Protein AF-C6XMI7-F1 (afdb_monomer)

Mean predicted aligned error: 9.25 Å

Solvent-accessible surface area (backbone atoms only — not comparable to full-atom values): 3509 Å² total; per-residue (Å²): 137,86,76,90,72,57,67,68,58,52,54,50,51,52,51,52,51,52,52,52,50,52,52,53,53,44,41,63,74,69,60,54,50,74,66,58,52,49,53,51,49,53,50,52,52,49,53,49,50,56,49,59,76,67,52,81,82,129

Sequence (58 aa):
MVEPISLNKYRKEKAKAAQKQQAKENRVLFGATKSEKNLLKASDEKAKKELENKRLDD

InterPro domains:
  IPR025227 Protein of unknown function DUF4169 [PF13770] (3-56)

Structure (mmCIF, N/CA/C/O backbone):
data_AF-C6XMI7-F1
#
_entry.id   AF-C6XMI7-F1
#
loop_
_atom_site.group_PDB
_atom_site.id
_atom_site.type_symbol
_atom_site.label_atom_id
_atom_site.label_alt_id
_atom_site.label_comp_id
_atom_site.label_asym_id
_atom_site.label_entity_id
_atom_site.label_seq_id
_atom_site.pdbx_PDB_ins_code
_atom_site.Cartn_x
_atom_site.Cartn_y
_atom_site.Cartn_z
_atom_site.occupancy
_atom_site.B_iso_or_equiv
_atom_site.auth_seq_id
_atom_site.auth_comp_id
_atom_site.auth_asym_id
_atom_site.auth_atom_id
_atom_site.pdbx_PDB_model_num
ATOM 1 N N . MET A 1 1 ? 4.425 -23.962 -31.280 1.00 52.03 1 MET A N 1
ATOM 2 C CA 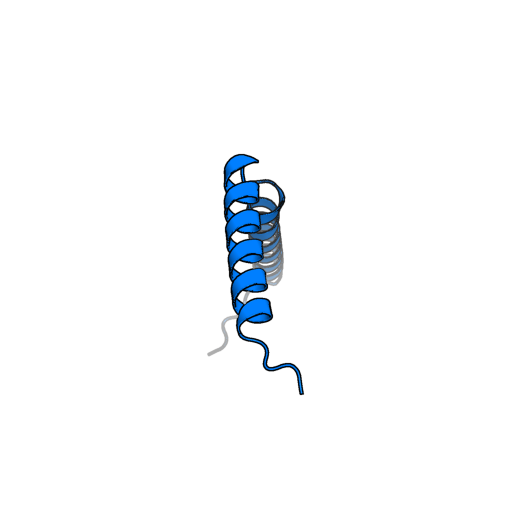. MET A 1 1 ? 5.663 -23.464 -31.916 1.00 52.03 1 MET A CA 1
ATOM 3 C C . MET A 1 1 ? 6.334 -22.551 -30.902 1.00 52.03 1 MET A C 1
ATOM 5 O O . MET A 1 1 ? 5.693 -21.600 -30.479 1.00 52.03 1 MET A O 1
ATOM 9 N N . VAL A 1 2 ? 7.513 -22.908 -30.387 1.00 67.62 2 VAL A N 1
ATOM 10 C CA . VAL A 1 2 ? 8.205 -22.094 -29.371 1.00 67.62 2 VAL A CA 1
ATOM 11 C C . VAL A 1 2 ? 9.162 -21.173 -30.108 1.00 67.62 2 VAL A C 1
ATOM 13 O O . VAL A 1 2 ? 10.109 -21.636 -30.737 1.00 67.62 2 VAL A O 1
ATOM 16 N N . GLU A 1 3 ? 8.879 -19.879 -30.075 1.00 78.06 3 GLU A N 1
ATOM 17 C CA . GLU A 1 3 ? 9.759 -18.872 -30.652 1.00 78.06 3 GLU A CA 1
ATOM 18 C C . GLU A 1 3 ? 10.987 -18.682 -29.749 1.00 78.06 3 GLU A C 1
ATOM 20 O O . GLU A 1 3 ? 10.833 -18.489 -28.537 1.00 78.06 3 GLU A O 1
ATOM 25 N N . PRO A 1 4 ? 12.216 -18.739 -30.292 1.00 78.50 4 PRO A N 1
ATOM 26 C CA . PRO A 1 4 ? 13.414 -18.507 -29.503 1.00 78.50 4 PRO A CA 1
ATOM 27 C C . PRO A 1 4 ? 13.460 -17.042 -29.046 1.00 78.50 4 PRO A C 1
ATOM 29 O O . PRO A 1 4 ? 13.751 -16.124 -29.813 1.00 78.50 4 PRO A O 1
ATOM 32 N N . ILE A 1 5 ? 13.178 -16.816 -27.763 1.00 79.06 5 ILE A N 1
ATOM 33 C CA . ILE A 1 5 ? 13.290 -15.501 -27.129 1.00 79.06 5 ILE A CA 1
ATOM 34 C C . ILE A 1 5 ? 14.742 -15.235 -26.731 1.00 79.06 5 ILE A C 1
ATOM 36 O O . ILE A 1 5 ? 15.413 -16.049 -26.100 1.00 79.06 5 ILE A O 1
ATOM 40 N N . SER A 1 6 ? 15.219 -14.032 -27.052 1.00 88.81 6 SER A N 1
ATOM 41 C CA . SER A 1 6 ? 16.525 -13.554 -26.597 1.00 88.81 6 SER A CA 1
ATOM 42 C C . SER A 1 6 ? 16.586 -13.507 -25.066 1.00 88.81 6 SER A C 1
ATOM 44 O O . SER A 1 6 ? 15.800 -12.806 -24.424 1.00 88.81 6 SER A O 1
ATOM 46 N N . LEU A 1 7 ? 17.591 -14.168 -24.481 1.00 88.75 7 LEU A N 1
ATOM 47 C CA . LEU A 1 7 ? 17.845 -14.180 -23.034 1.00 88.75 7 LEU A CA 1
ATOM 48 C C . LEU A 1 7 ? 17.946 -12.766 -22.436 1.00 88.75 7 LEU A C 1
ATOM 50 O O . LEU A 1 7 ? 17.508 -12.517 -21.313 1.00 88.75 7 LEU A O 1
ATOM 54 N N . ASN A 1 8 ? 18.477 -11.812 -23.204 1.00 89.94 8 ASN A N 1
ATOM 55 C CA . ASN A 1 8 ? 18.582 -10.417 -22.787 1.00 89.94 8 ASN A CA 1
ATOM 56 C C . ASN A 1 8 ? 17.211 -9.739 -22.675 1.00 89.94 8 ASN A C 1
ATOM 58 O O . ASN A 1 8 ? 17.007 -8.935 -21.763 1.00 89.94 8 ASN A O 1
ATOM 62 N N . LYS A 1 9 ? 16.265 -10.064 -23.567 1.00 87.62 9 LYS A N 1
ATOM 63 C CA . LYS A 1 9 ? 14.885 -9.561 -23.482 1.00 87.62 9 LYS A CA 1
ATOM 64 C C . LYS A 1 9 ? 14.204 -10.111 -22.230 1.00 87.62 9 LYS A C 1
ATOM 66 O O . LYS A 1 9 ? 13.710 -9.323 -21.430 1.00 87.62 9 LYS A O 1
ATOM 71 N N . TYR A 1 10 ? 14.326 -11.416 -21.989 1.00 88.62 10 TYR A N 1
ATOM 72 C CA . TYR A 1 10 ? 13.773 -12.063 -20.797 1.00 88.62 10 TYR A CA 1
ATOM 73 C C . TYR A 1 10 ? 14.318 -11.469 -19.486 1.00 88.62 10 TYR A C 1
ATOM 75 O O . TYR A 1 10 ? 13.558 -11.12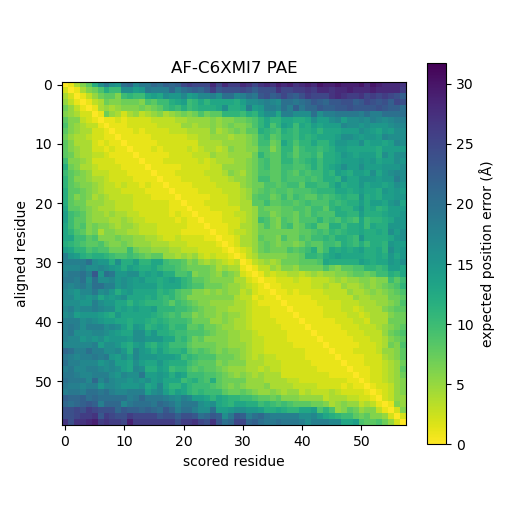0 -18.584 1.00 88.62 10 TYR A O 1
ATOM 83 N N . ARG A 1 11 ? 15.641 -11.268 -19.381 1.00 91.81 11 ARG A N 1
ATOM 84 C CA . ARG A 1 11 ? 16.257 -10.634 -18.200 1.00 91.81 11 ARG A CA 1
ATOM 85 C C . ARG A 1 11 ? 15.737 -9.212 -17.971 1.00 91.81 11 ARG A C 1
ATOM 87 O O . ARG A 1 11 ? 15.443 -8.848 -16.833 1.00 91.81 11 ARG A O 1
ATOM 94 N N . LYS A 1 12 ? 15.588 -8.420 -19.038 1.00 91.44 12 LYS A N 1
ATOM 95 C CA . LYS A 1 12 ? 15.029 -7.060 -18.962 1.00 91.44 12 LYS A CA 1
ATOM 96 C C . LYS A 1 12 ? 13.566 -7.070 -18.531 1.00 91.44 12 LYS A C 1
ATOM 98 O O . LYS A 1 12 ? 13.175 -6.239 -17.718 1.00 91.44 12 LYS A O 1
ATOM 103 N N . GLU A 1 13 ? 12.761 -7.990 -19.047 1.00 90.44 13 GLU A N 1
ATOM 104 C CA . GLU A 1 13 ? 11.359 -8.140 -18.647 1.00 90.44 13 GLU A CA 1
ATOM 105 C C . GLU A 1 13 ? 11.232 -8.533 -17.178 1.00 90.44 13 GLU A C 1
ATOM 107 O O . GLU A 1 13 ? 10.478 -7.892 -16.446 1.00 90.44 13 GLU A O 1
ATOM 112 N N . LYS A 1 14 ? 12.042 -9.490 -16.711 1.00 89.75 14 LYS A N 1
ATOM 113 C CA . LYS A 1 14 ? 12.093 -9.877 -15.296 1.00 89.75 14 LYS A CA 1
ATOM 114 C C . LYS A 1 14 ? 12.479 -8.699 -14.396 1.00 89.75 14 LYS A C 1
ATOM 116 O O . LYS A 1 14 ? 11.817 -8.462 -13.389 1.00 89.75 14 LYS A O 1
ATOM 121 N N . ALA A 1 15 ? 13.502 -7.927 -14.771 1.00 92.88 15 ALA A N 1
ATOM 122 C CA . ALA A 1 15 ? 13.914 -6.740 -14.020 1.00 92.88 15 ALA A CA 1
ATOM 123 C C . ALA A 1 15 ? 12.804 -5.675 -13.967 1.00 92.88 15 ALA A C 1
ATOM 125 O O . ALA A 1 15 ? 12.505 -5.142 -12.900 1.00 92.88 15 ALA A O 1
ATOM 126 N N . LYS A 1 16 ? 12.132 -5.411 -15.096 1.00 92.00 16 LYS A N 1
ATOM 127 C CA . LYS A 1 16 ? 10.983 -4.494 -15.155 1.00 92.00 16 LYS A CA 1
ATOM 128 C C . LYS A 1 16 ? 9.815 -4.983 -14.295 1.00 92.00 16 LYS A C 1
ATOM 130 O O . LYS A 1 16 ? 9.159 -4.171 -13.650 1.00 92.00 16 LYS A O 1
ATOM 135 N N . ALA A 1 17 ? 9.539 -6.286 -14.283 1.00 91.12 17 ALA A N 1
ATOM 136 C CA . ALA A 1 17 ? 8.482 -6.866 -13.461 1.00 91.12 17 ALA A CA 1
ATOM 137 C C . ALA A 1 17 ? 8.775 -6.692 -11.962 1.00 91.12 17 ALA A C 1
ATOM 139 O O . ALA A 1 17 ? 7.905 -6.222 -11.230 1.00 91.12 17 ALA A O 1
ATOM 140 N N . ALA A 1 18 ? 10.010 -6.971 -11.534 1.00 90.31 18 ALA A N 1
ATOM 141 C CA . ALA A 1 18 ? 10.445 -6.771 -10.153 1.00 90.31 18 ALA A CA 1
ATOM 142 C C . ALA A 1 18 ? 10.341 -5.295 -9.725 1.00 90.31 18 ALA A C 1
ATOM 144 O O . ALA A 1 18 ? 9.761 -4.990 -8.686 1.00 90.31 18 ALA A O 1
ATOM 145 N N . GLN A 1 19 ? 10.799 -4.360 -10.564 1.00 90.75 19 GLN A N 1
ATOM 146 C CA . GLN A 1 19 ? 10.667 -2.922 -10.293 1.00 90.75 19 GLN A CA 1
ATOM 147 C C . GLN A 1 19 ? 9.201 -2.480 -10.181 1.00 90.75 19 GLN A C 1
ATOM 149 O O . GLN A 1 19 ? 8.858 -1.678 -9.315 1.00 90.75 19 GLN A O 1
ATOM 154 N N . LYS A 1 20 ? 8.306 -3.018 -11.022 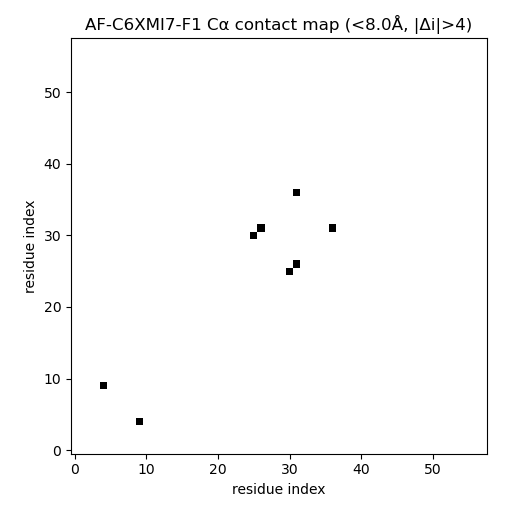1.00 89.50 20 LYS A N 1
ATOM 155 C CA . LYS A 1 20 ? 6.864 -2.736 -10.928 1.00 89.50 20 LYS A CA 1
ATOM 156 C C . LYS A 1 20 ? 6.255 -3.260 -9.627 1.00 89.50 20 LYS A C 1
ATOM 158 O O . LYS A 1 20 ? 5.381 -2.593 -9.082 1.00 89.50 20 LYS A O 1
ATOM 163 N N . GLN A 1 21 ? 6.677 -4.429 -9.147 1.00 88.62 21 GLN A N 1
ATOM 164 C CA . GLN A 1 21 ? 6.228 -4.968 -7.859 1.00 88.62 21 GLN A CA 1
ATOM 165 C C . GLN A 1 21 ? 6.686 -4.070 -6.705 1.00 88.62 21 GLN A C 1
ATOM 167 O O . GLN A 1 21 ? 5.845 -3.579 -5.957 1.00 88.62 21 GLN A O 1
ATOM 172 N N . GLN A 1 22 ? 7.975 -3.725 -6.662 1.00 86.81 22 GLN A N 1
ATOM 173 C CA . GLN A 1 22 ? 8.527 -2.806 -5.660 1.00 86.81 22 GLN A CA 1
ATOM 174 C C . GLN A 1 22 ? 7.835 -1.437 -5.680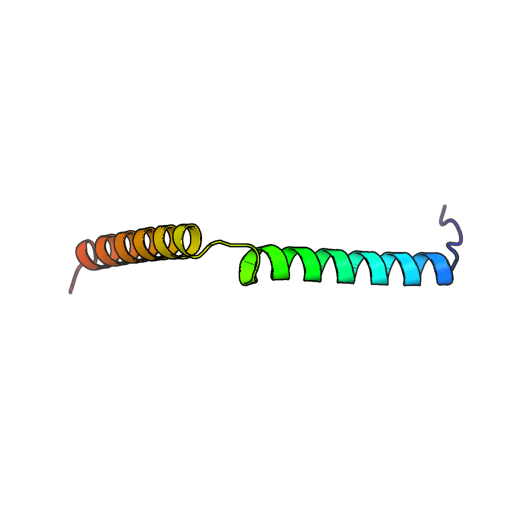 1.00 86.81 22 GLN A C 1
ATOM 176 O O . GLN A 1 22 ? 7.519 -0.875 -4.637 1.00 86.81 22 GLN A O 1
ATOM 181 N N . ALA A 1 23 ? 7.532 -0.894 -6.863 1.00 86.38 23 ALA A N 1
ATOM 182 C CA . ALA A 1 23 ? 6.807 0.370 -6.980 1.00 86.38 23 ALA A CA 1
ATOM 183 C C . ALA A 1 23 ? 5.376 0.290 -6.415 1.00 86.38 23 ALA A C 1
ATOM 185 O O . ALA A 1 23 ? 4.895 1.261 -5.828 1.00 86.38 23 ALA A O 1
ATOM 186 N N . LYS A 1 24 ? 4.690 -0.851 -6.571 1.00 84.00 24 LYS A N 1
ATOM 187 C CA . LYS A 1 24 ? 3.367 -1.072 -5.965 1.00 84.00 24 LYS A CA 1
ATOM 188 C C . LYS A 1 24 ? 3.459 -1.130 -4.443 1.00 84.00 24 LYS A C 1
ATOM 190 O O . LYS A 1 24 ? 2.680 -0.454 -3.779 1.00 84.00 24 LYS A O 1
ATOM 195 N N . GLU A 1 25 ? 4.423 -1.873 -3.910 1.00 81.81 25 GLU A N 1
ATOM 196 C CA . GLU A 1 25 ? 4.675 -1.956 -2.466 1.00 81.81 25 GLU A CA 1
ATOM 197 C C . GLU A 1 25 ? 4.996 -0.575 -1.889 1.00 81.81 25 GLU A C 1
ATOM 199 O O . GLU A 1 25 ? 4.356 -0.127 -0.940 1.00 81.81 25 GLU A O 1
ATOM 204 N N . ASN A 1 26 ? 5.890 0.172 -2.537 1.00 86.81 26 ASN A N 1
ATOM 205 C CA . ASN A 1 26 ? 6.257 1.51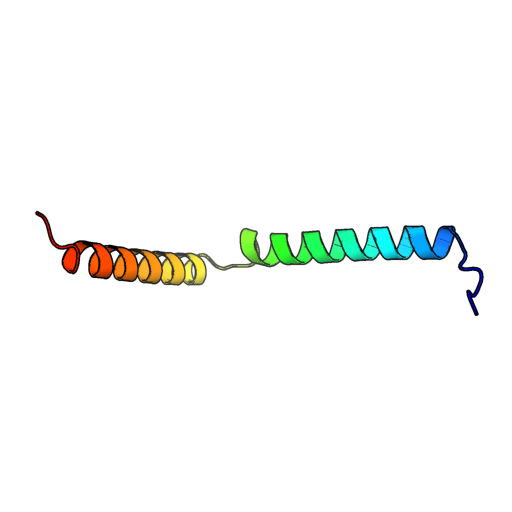6 -2.106 1.00 86.81 26 ASN A CA 1
ATOM 206 C C . ASN A 1 26 ? 5.088 2.504 -2.171 1.00 86.81 26 ASN A C 1
ATOM 208 O O . ASN A 1 26 ? 4.985 3.377 -1.315 1.00 86.81 26 ASN A O 1
ATOM 212 N N . ARG A 1 27 ? 4.172 2.371 -3.136 1.00 82.88 27 ARG A N 1
ATOM 213 C CA . ARG A 1 27 ? 2.957 3.196 -3.177 1.00 82.88 27 ARG A CA 1
ATOM 214 C C . ARG A 1 27 ? 2.070 2.960 -1.953 1.00 82.88 27 ARG A C 1
ATOM 216 O O . ARG A 1 27 ? 1.513 3.916 -1.430 1.00 82.88 27 ARG A O 1
ATOM 223 N N . VAL A 1 28 ? 1.968 1.721 -1.479 1.00 78.19 28 VAL A N 1
ATOM 224 C CA . VAL A 1 28 ? 1.194 1.394 -0.272 1.00 78.19 28 VAL A CA 1
ATOM 225 C C . VAL A 1 28 ? 1.925 1.868 0.988 1.00 78.19 28 VAL A C 1
ATOM 227 O O . VAL A 1 28 ? 1.329 2.508 1.852 1.00 78.19 28 VAL A O 1
ATOM 230 N N . LEU A 1 29 ? 3.230 1.605 1.082 1.00 76.56 29 LEU A N 1
ATOM 231 C CA . LEU A 1 29 ? 4.032 1.915 2.269 1.00 76.56 29 LEU A CA 1
ATOM 232 C C . LEU A 1 29 ? 4.280 3.423 2.436 1.00 76.56 29 LEU A C 1
ATOM 234 O O . LEU A 1 29 ? 4.094 3.979 3.525 1.00 76.56 29 LEU A O 1
ATOM 238 N N . PHE A 1 30 ? 4.668 4.092 1.350 1.00 76.75 30 PHE A N 1
ATOM 239 C CA . PHE A 1 30 ? 5.149 5.477 1.342 1.00 76.75 30 PHE A CA 1
ATOM 240 C C . PHE A 1 30 ? 4.230 6.452 0.600 1.00 76.75 30 PHE A C 1
ATOM 242 O O . PHE A 1 30 ? 4.311 7.649 0.849 1.00 76.75 30 PHE A O 1
ATOM 249 N N . GLY A 1 31 ? 3.358 5.969 -0.289 1.00 74.69 31 GLY A N 1
ATOM 250 C CA . GLY A 1 31 ? 2.451 6.822 -1.067 1.00 74.69 31 GLY A CA 1
ATOM 251 C C . GLY A 1 31 ? 1.155 7.200 -0.349 1.00 74.69 31 GLY A C 1
ATOM 252 O O . GLY A 1 31 ? 0.498 8.145 -0.772 1.00 74.69 31 GLY A O 1
ATOM 253 N N . ALA A 1 32 ? 0.794 6.502 0.730 1.00 79.50 32 ALA A N 1
ATOM 254 C CA . ALA A 1 32 ? -0.381 6.843 1.524 1.00 79.50 32 ALA A CA 1
ATOM 255 C C . ALA A 1 32 ? -0.096 8.035 2.452 1.00 79.50 32 ALA A C 1
ATOM 257 O O . ALA A 1 32 ? 0.856 8.027 3.245 1.00 79.50 32 ALA A O 1
ATOM 258 N N . THR A 1 33 ? -0.958 9.043 2.376 1.00 79.56 33 THR A N 1
ATOM 259 C CA . THR A 1 33 ? -0.921 10.229 3.2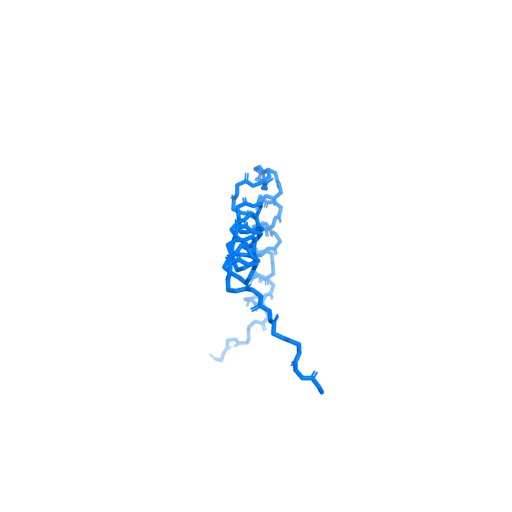34 1.00 79.56 33 THR A CA 1
ATOM 260 C C . THR A 1 33 ? -1.246 9.870 4.688 1.00 79.56 33 THR A C 1
ATOM 262 O O . THR A 1 33 ? -1.857 8.841 4.991 1.00 79.56 33 THR A O 1
ATOM 265 N N . LYS A 1 34 ? -0.836 10.721 5.640 1.00 78.12 34 LYS A N 1
ATOM 266 C CA . LYS A 1 34 ? -1.104 10.490 7.073 1.00 78.12 34 LYS A CA 1
ATOM 267 C C . LYS A 1 34 ? -2.609 10.386 7.365 1.00 78.12 34 LYS A C 1
ATOM 269 O O . LYS A 1 34 ? -3.008 9.566 8.187 1.00 78.12 34 LYS A O 1
ATOM 274 N N . SER A 1 35 ? -3.431 11.177 6.677 1.00 83.00 35 SER A N 1
ATOM 275 C CA . SER A 1 35 ? -4.895 11.145 6.770 1.00 83.00 35 SER A CA 1
ATOM 276 C C . SER A 1 35 ? -5.473 9.810 6.303 1.00 83.00 35 SER A C 1
ATOM 278 O O . SER A 1 35 ? -6.254 9.210 7.034 1.00 83.00 35 SER A O 1
ATOM 280 N N . GLU A 1 36 ? -5.051 9.302 5.146 1.00 83.31 36 GLU A N 1
ATOM 281 C CA . GLU A 1 36 ? -5.506 8.006 4.621 1.00 83.31 36 GLU A CA 1
ATOM 282 C C . GLU A 1 36 ? -5.125 6.853 5.554 1.00 83.31 36 GLU A C 1
ATOM 284 O O . GLU A 1 36 ? -5.966 6.018 5.884 1.00 83.31 36 GLU A O 1
ATOM 289 N N . LYS A 1 37 ? -3.884 6.846 6.060 1.00 83.50 37 LYS A N 1
ATOM 290 C CA . LYS A 1 37 ? -3.437 5.848 7.045 1.00 83.50 37 LYS A CA 1
ATOM 291 C C . LYS A 1 37 ? -4.276 5.894 8.324 1.00 83.50 37 LYS A C 1
ATOM 293 O O . LYS A 1 37 ? -4.595 4.845 8.877 1.00 83.50 37 LYS A O 1
ATOM 298 N N . ASN A 1 38 ? -4.634 7.086 8.796 1.00 84.88 38 ASN A N 1
ATOM 299 C CA . ASN A 1 38 ? -5.459 7.248 9.992 1.00 84.88 38 ASN A CA 1
ATOM 300 C C . ASN A 1 38 ? -6.903 6.781 9.772 1.00 84.88 38 ASN A C 1
ATOM 302 O O . ASN A 1 38 ? -7.454 6.125 10.649 1.00 84.88 38 ASN A O 1
ATOM 306 N N . LEU A 1 39 ? -7.500 7.072 8.612 1.00 88.12 39 LEU A N 1
ATOM 307 C CA . LEU A 1 39 ? -8.839 6.584 8.263 1.00 88.12 39 LEU A CA 1
ATOM 308 C C . LEU A 1 39 ? -8.884 5.055 8.198 1.00 88.12 39 LEU A C 1
ATOM 310 O O . LEU A 1 39 ? -9.824 4.446 8.709 1.00 88.12 39 LEU A O 1
ATOM 314 N N . LEU A 1 40 ? -7.853 4.438 7.617 1.00 87.06 40 LEU A N 1
ATOM 315 C CA . LEU A 1 40 ? -7.747 2.983 7.523 1.00 87.06 40 LEU A CA 1
ATOM 316 C C . LEU A 1 40 ? -7.628 2.351 8.915 1.00 87.06 40 LEU A C 1
ATOM 318 O O . LEU A 1 40 ? -8.406 1.468 9.255 1.00 87.06 40 LEU A O 1
ATOM 322 N N . LYS A 1 41 ? -6.748 2.894 9.769 1.00 87.69 41 LYS A N 1
ATOM 323 C CA . LYS A 1 41 ? -6.620 2.466 11.171 1.00 87.69 41 LYS A CA 1
ATOM 324 C C . LYS A 1 41 ? -7.918 2.626 11.960 1.00 87.69 41 LYS A C 1
ATOM 326 O O . LYS A 1 41 ? -8.307 1.704 12.662 1.00 87.69 41 LYS A O 1
ATOM 331 N N . ALA A 1 42 ? -8.595 3.767 11.837 1.00 91.25 42 ALA A N 1
ATOM 332 C CA . ALA A 1 42 ? -9.861 4.007 12.527 1.00 91.25 42 ALA A CA 1
ATOM 333 C C . ALA A 1 42 ? -10.952 3.020 12.074 1.00 91.25 42 ALA A C 1
ATOM 335 O O . ALA A 1 42 ? -11.745 2.552 12.890 1.00 91.25 42 ALA A O 1
ATOM 336 N N . SER A 1 43 ? -10.970 2.677 10.783 1.00 91.19 43 SER A N 1
ATOM 337 C CA . SER A 1 43 ? -11.885 1.676 10.225 1.00 91.19 43 SER A CA 1
ATOM 338 C C . SER A 1 43 ? -11.575 0.275 10.758 1.00 91.19 43 SER A C 1
ATOM 340 O O . SER A 1 43 ? -12.487 -0.416 11.209 1.00 91.19 43 SER A O 1
ATOM 342 N N . ASP A 1 44 ? -10.296 -0.110 10.792 1.00 91.75 44 ASP A N 1
ATOM 343 C CA . ASP A 1 44 ? -9.842 -1.388 11.351 1.00 91.75 44 ASP A CA 1
ATOM 344 C C . ASP A 1 44 ? -10.141 -1.496 12.852 1.00 91.75 44 ASP A C 1
ATOM 346 O O . ASP A 1 44 ? -10.600 -2.532 13.329 1.00 91.75 44 ASP A O 1
ATOM 350 N N . GLU A 1 45 ? -9.908 -0.431 13.622 1.00 91.88 45 GLU A N 1
ATOM 351 C CA . GLU A 1 45 ? -10.227 -0.384 15.051 1.00 91.88 45 GLU A CA 1
ATOM 352 C C . GLU A 1 45 ? -11.728 -0.501 15.303 1.00 91.88 45 GLU A C 1
ATOM 354 O O . GLU A 1 45 ? -12.140 -1.211 16.221 1.00 91.88 45 GLU A O 1
ATOM 359 N N . LYS A 1 46 ? -12.555 0.163 14.487 1.00 92.31 46 LYS A N 1
ATOM 360 C CA . LYS A 1 46 ? -14.010 0.034 14.565 1.00 92.31 46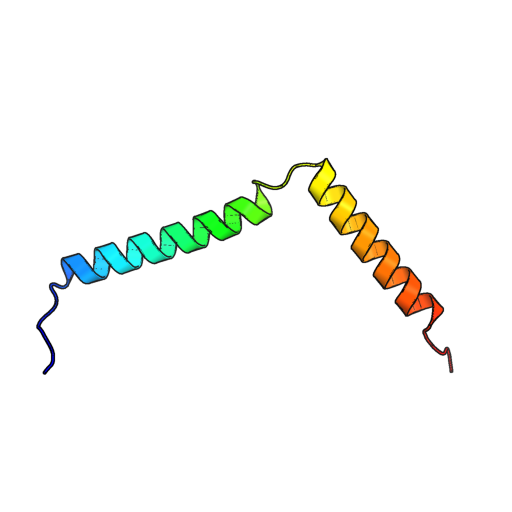 LYS A CA 1
ATOM 361 C C . LYS A 1 46 ? -14.441 -1.403 14.280 1.00 92.31 46 LYS A C 1
ATOM 363 O O . LYS A 1 46 ? -15.199 -1.960 15.066 1.00 92.31 46 LYS A O 1
ATOM 368 N N . ALA A 1 47 ? -13.915 -2.016 13.221 1.00 91.88 47 ALA A N 1
ATOM 369 C CA . ALA A 1 47 ? -14.210 -3.404 12.880 1.00 91.88 47 ALA A CA 1
ATOM 370 C C . ALA A 1 47 ? -13.791 -4.370 14.000 1.00 91.88 47 ALA A C 1
ATOM 372 O O . ALA A 1 47 ? -14.568 -5.240 14.381 1.00 91.88 47 ALA A O 1
ATOM 373 N N . LYS A 1 48 ? -12.602 -4.181 14.589 1.00 91.38 48 LYS A N 1
ATOM 374 C CA . LYS A 1 48 ? -12.153 -4.963 15.752 1.00 91.38 48 LYS A CA 1
ATOM 375 C C . LYS A 1 48 ? -13.097 -4.805 16.935 1.00 91.38 48 LYS A C 1
ATOM 377 O O . LYS A 1 48 ? -13.545 -5.805 17.472 1.00 91.38 48 LYS A O 1
ATOM 382 N N . LYS A 1 49 ? -13.445 -3.572 17.311 1.00 90.38 49 LYS A N 1
ATOM 383 C CA . LYS A 1 49 ? -14.391 -3.316 18.409 1.00 90.38 49 LYS A CA 1
ATOM 384 C C . LYS A 1 49 ? -15.755 -3.950 18.148 1.00 90.38 49 LYS A C 1
ATOM 386 O O . LYS A 1 49 ? -16.348 -4.501 19.062 1.00 90.38 49 LYS A O 1
ATOM 391 N N . GLU A 1 50 ? -16.252 -3.892 16.915 1.00 91.31 50 GLU A N 1
ATOM 392 C CA . GLU A 1 50 ? -17.505 -4.554 16.545 1.00 91.31 50 GLU A CA 1
ATOM 393 C C . GLU A 1 50 ? -17.423 -6.078 16.662 1.00 91.31 50 GLU A C 1
ATOM 395 O O . GLU A 1 50 ? -18.403 -6.694 17.074 1.00 91.31 50 GLU A O 1
ATOM 400 N N . LEU A 1 51 ? -16.286 -6.682 16.307 1.00 90.44 51 LEU A N 1
ATOM 401 C CA . LEU A 1 51 ? -16.059 -8.117 16.470 1.00 90.44 51 LEU A CA 1
ATOM 402 C C . LEU A 1 51 ? -15.957 -8.509 17.946 1.00 90.44 51 LEU A C 1
ATOM 404 O O . LEU A 1 51 ? -16.614 -9.463 18.346 1.00 90.44 51 LEU A O 1
ATOM 408 N N . GLU A 1 52 ? -15.204 -7.755 18.749 1.00 88.12 52 GLU A N 1
ATOM 409 C CA . GLU A 1 52 ? -15.102 -7.968 20.199 1.00 88.12 52 GLU A CA 1
ATOM 410 C C . GLU A 1 52 ? -16.474 -7.845 20.877 1.00 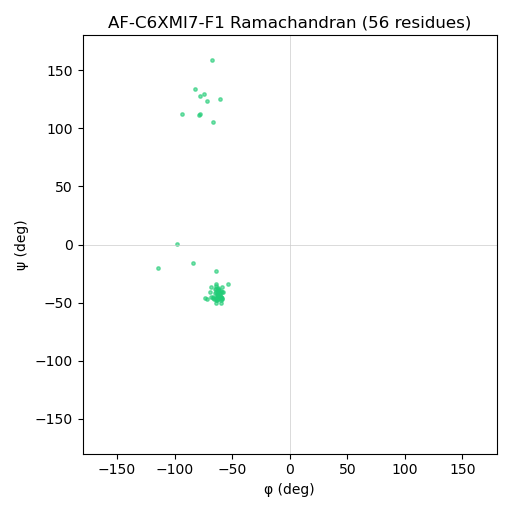88.12 52 GLU A C 1
ATOM 412 O O . GLU A 1 52 ? -16.871 -8.727 21.624 1.00 88.12 52 GLU A O 1
ATOM 417 N N . ASN A 1 53 ? -17.267 -6.821 20.543 1.00 85.31 53 ASN A N 1
ATOM 418 C CA . ASN A 1 53 ? -18.614 -6.640 21.105 1.00 85.31 53 ASN A CA 1
ATOM 419 C C . ASN A 1 53 ? -19.598 -7.762 20.729 1.00 85.31 53 ASN A C 1
ATOM 421 O O . ASN A 1 53 ? -20.626 -7.923 21.382 1.00 85.31 53 ASN A O 1
ATOM 425 N N . LYS A 1 54 ? -19.340 -8.478 19.630 1.00 87.88 54 LYS A N 1
ATOM 426 C CA . LYS A 1 54 ? -20.165 -9.601 19.155 1.00 87.88 54 LYS A CA 1
ATOM 427 C C . LYS A 1 54 ? -19.597 -10.954 19.569 1.00 87.88 54 LYS A C 1
ATOM 429 O O . LYS A 1 54 ? -20.151 -11.984 19.185 1.00 87.88 54 LYS A O 1
ATOM 434 N N . ARG A 1 55 ? -18.479 -10.963 20.291 1.00 82.94 55 ARG A N 1
ATOM 435 C CA . ARG A 1 55 ? -17.868 -12.177 20.798 1.00 82.94 55 ARG A CA 1
ATOM 436 C C . ARG A 1 55 ? -18.752 -12.692 21.934 1.00 82.94 55 ARG A C 1
ATOM 438 O O . ARG A 1 55 ? -19.087 -11.947 22.848 1.00 82.94 55 ARG A O 1
ATOM 445 N N . LEU A 1 56 ? -19.208 -13.936 21.815 1.00 81.94 56 LEU A N 1
ATOM 446 C CA . LEU A 1 56 ? -19.901 -14.611 22.904 1.00 81.94 56 LEU A CA 1
ATOM 447 C C . LEU A 1 56 ? -18.814 -15.070 23.879 1.00 81.94 56 LEU A C 1
ATOM 449 O O . LEU A 1 56 ? -17.971 -15.888 23.508 1.00 81.94 56 LEU A O 1
ATOM 453 N N . ASP A 1 57 ? -18.781 -14.473 25.063 1.00 72.31 57 ASP A N 1
ATOM 454 C CA . ASP A 1 57 ? -17.966 -14.975 26.162 1.00 72.31 57 ASP A CA 1
ATOM 455 C C . ASP A 1 57 ? -18.724 -16.168 26.770 1.00 72.31 57 ASP A C 1
ATOM 457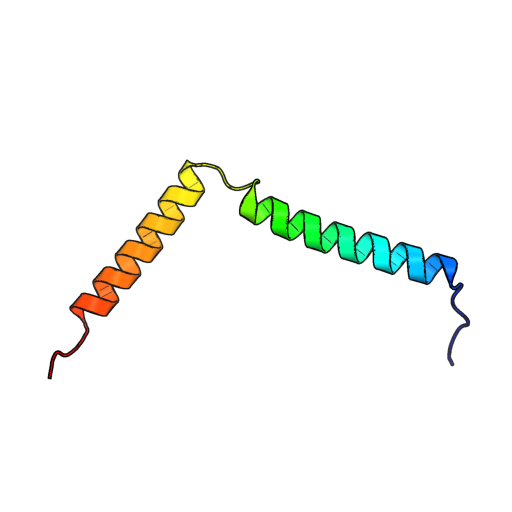 O O . ASP A 1 57 ? -19.826 -15.985 27.292 1.00 72.31 57 ASP A O 1
ATOM 461 N N . ASP A 1 58 ? -18.178 -17.378 26.603 1.00 58.75 58 ASP A N 1
ATOM 462 C CA . ASP A 1 58 ? -18.629 -18.599 27.298 1.00 58.75 58 ASP A CA 1
ATOM 463 C C . ASP A 1 58 ? -18.333 -18.524 28.807 1.00 58.75 58 ASP A C 1
ATOM 465 O O . ASP A 1 58 ? -17.227 -18.053 29.177 1.00 58.75 58 ASP A O 1
#

Radius of gyration: 21.94 Å; Cα contacts (8 Å, |Δi|>4): 4; chains: 1; bounding box: 39×35×59 Å

Foldseek 3Di:
DDDDDDPVVVVVVVVVVVVVVVVVVCCVVPVDDPVRVVVVVVVVVVVVVVVVVVDDDD

pLDDT: mean 84.8, std 8.0, range [52.03, 92.88]

Organism: Hirschia baltica (strain ATCC 49814 / DSM 5838 / IFAM 1418) (NCBI:txid582402)

Secondary structure (DSSP, 8-state):
------HHHHHHHHHHHHHHHHHHHHHHHTSS-HHHHHHHHHHHHHHHHHHHHT----